Protein AF-A0A1F6GBS0-F1 (afdb_monomer_lite)

Foldseek 3Di:
DPLVQLLVQLVVQQVCLCVDPAWDWDQDPLQGIWTHGNNWIWGQDPVRDTHTRDPVCSVVSSVVSVVSVVVVVVVVVVVVVVVD

Organism: NCBI:txid1817772

Radius of gyration: 14.54 Å; chains: 1; bounding box: 29×24×46 Å

pLDDT: mean 82.09, std 10.01, range [48.69, 93.62]

Sequence (84 aa):
MEQFRVKEGLKTALLLSKAATSNHKVEIAEIGEVYIKDGYVAIMTLDGRWKRLTEENIETRLDELLAESNEESIKRRLQQMIFA

Structure (mmCIF, N/CA/C/O backbone):
data_AF-A0A1F6GBS0-F1
#
_entry.id   AF-A0A1F6GBS0-F1
#
loop_
_atom_site.group_PDB
_atom_site.id
_atom_site.type_symbol
_atom_site.label_atom_id
_atom_site.label_alt_id
_atom_site.label_comp_id
_atom_site.label_asym_id
_atom_site.label_entity_id
_atom_site.label_seq_id
_atom_site.pdbx_PDB_ins_code
_atom_site.Cartn_x
_atom_site.Cartn_y
_atom_site.Cartn_z
_atom_site.occupancy
_atom_site.B_iso_or_equiv
_atom_site.auth_seq_id
_atom_site.auth_comp_id
_atom_site.auth_asym_id
_atom_site.auth_atom_id
_atom_site.pdbx_PDB_model_num
ATOM 1 N N . MET A 1 1 ? 3.973 6.049 -14.053 1.00 57.84 1 MET A N 1
ATOM 2 C CA . MET A 1 1 ? 3.267 6.164 -12.765 1.00 57.84 1 MET A CA 1
ATOM 3 C C . MET A 1 1 ? 3.629 7.523 -12.189 1.00 57.84 1 MET A C 1
ATOM 5 O O . MET A 1 1 ? 4.817 7.826 -12.130 1.00 57.84 1 MET A O 1
ATOM 9 N N . GLU A 1 2 ? 2.664 8.389 -11.888 1.00 70.62 2 GLU A N 1
ATOM 10 C CA . GLU A 1 2 ? 2.974 9.689 -11.274 1.00 70.62 2 GLU A CA 1
ATOM 11 C C . GLU A 1 2 ? 3.210 9.463 -9.773 1.00 70.62 2 GLU A C 1
ATOM 13 O O . GLU A 1 2 ? 2.292 9.062 -9.064 1.00 70.62 2 GLU A O 1
ATOM 18 N N . GLN A 1 3 ? 4.429 9.711 -9.275 1.00 72.06 3 GLN A N 1
ATOM 19 C CA . GLN A 1 3 ? 4.822 9.501 -7.865 1.00 72.06 3 GLN A CA 1
ATOM 20 C C . GLN A 1 3 ? 3.830 10.118 -6.863 1.00 72.06 3 GLN A C 1
ATOM 22 O O . GLN A 1 3 ? 3.586 9.567 -5.790 1.00 72.06 3 GLN A O 1
ATOM 27 N N . PHE A 1 4 ? 3.229 11.248 -7.239 1.00 76.69 4 PHE A N 1
ATOM 28 C CA . PHE A 1 4 ? 2.208 11.929 -6.456 1.00 76.69 4 PHE A CA 1
ATOM 29 C C . PHE A 1 4 ? 0.956 11.061 -6.229 1.00 76.69 4 PHE A C 1
ATOM 31 O O . PHE A 1 4 ? 0.513 10.927 -5.090 1.00 76.69 4 PHE A O 1
ATOM 38 N N . ARG A 1 5 ? 0.443 10.394 -7.271 1.00 81.00 5 ARG A N 1
ATOM 39 C CA . ARG A 1 5 ? -0.773 9.564 -7.196 1.00 81.00 5 ARG A CA 1
ATOM 40 C C . ARG A 1 5 ? -0.580 8.326 -6.329 1.00 81.00 5 ARG A C 1
ATOM 42 O O . ARG A 1 5 ? -1.427 8.022 -5.494 1.00 81.00 5 ARG A O 1
ATOM 49 N N . VAL A 1 6 ? 0.565 7.655 -6.464 1.00 83.81 6 VAL A N 1
ATOM 50 C CA . VAL A 1 6 ? 0.911 6.479 -5.642 1.00 83.81 6 VAL A CA 1
ATOM 51 C C . VAL A 1 6 ? 0.990 6.870 -4.167 1.00 83.81 6 VAL A C 1
ATOM 53 O O . VAL A 1 6 ? 0.437 6.195 -3.300 1.00 83.81 6 VAL A O 1
ATOM 56 N N . LYS A 1 7 ? 1.617 8.013 -3.866 1.00 86.88 7 LYS A N 1
ATOM 57 C CA . LYS A 1 7 ? 1.714 8.534 -2.500 1.00 86.88 7 LYS A CA 1
ATOM 58 C C . LYS A 1 7 ? 0.343 8.855 -1.902 1.00 86.88 7 LYS A C 1
ATOM 60 O O . LYS A 1 7 ? 0.094 8.529 -0.741 1.00 86.88 7 LYS A O 1
ATOM 65 N N . GLU A 1 8 ? -0.551 9.475 -2.668 1.00 87.88 8 GLU A N 1
ATOM 66 C CA . GLU A 1 8 ? -1.925 9.745 -2.226 1.00 87.88 8 GLU A CA 1
ATOM 67 C C . GLU A 1 8 ? -2.738 8.465 -2.013 1.00 87.88 8 GLU A C 1
ATOM 69 O O . GLU A 1 8 ? -3.455 8.356 -1.014 1.00 87.88 8 GLU A O 1
ATOM 74 N N . GLY A 1 9 ? -2.583 7.466 -2.884 1.00 87.56 9 GLY A N 1
ATOM 75 C CA . GLY A 1 9 ? -3.233 6.168 -2.717 1.00 87.56 9 GLY A CA 1
ATOM 76 C C . GLY A 1 9 ? -2.770 5.443 -1.447 1.00 87.56 9 GLY A C 1
ATOM 77 O O . GLY A 1 9 ? -3.605 4.946 -0.692 1.00 87.56 9 GLY A O 1
ATOM 78 N N . LEU A 1 10 ? -1.467 5.467 -1.134 1.00 88.19 10 LEU A N 1
ATOM 79 C CA . LEU A 1 10 ? -0.929 4.889 0.107 1.00 88.19 10 LEU A CA 1
ATOM 80 C C . LEU A 1 10 ? -1.464 5.611 1.351 1.00 88.19 10 LEU A C 1
ATOM 82 O O . LEU A 1 10 ? -1.867 4.973 2.326 1.00 88.19 10 LEU A O 1
ATOM 86 N N . LYS A 1 11 ? -1.527 6.946 1.325 1.00 90.06 11 LYS A N 1
ATOM 87 C CA . LYS A 1 11 ? -2.113 7.723 2.429 1.00 90.06 11 LYS A CA 1
ATOM 88 C C . LYS A 1 11 ? -3.593 7.408 2.614 1.00 90.06 11 LYS A C 1
ATOM 90 O O . LYS A 1 11 ? -4.043 7.229 3.743 1.00 90.06 11 LYS A O 1
ATOM 95 N N . THR A 1 12 ? -4.335 7.298 1.516 1.00 89.19 12 THR A N 1
ATOM 96 C CA . THR A 1 12 ? -5.756 6.937 1.533 1.00 89.19 12 THR A CA 1
ATOM 97 C C . THR A 1 12 ? -5.964 5.548 2.127 1.00 89.19 12 THR A C 1
ATOM 99 O O . THR A 1 12 ? -6.790 5.393 3.021 1.00 89.19 12 THR A O 1
ATOM 102 N N . ALA A 1 13 ? -5.170 4.557 1.716 1.00 88.38 13 ALA A N 1
ATOM 103 C CA . ALA A 1 13 ? -5.206 3.205 2.274 1.00 88.38 13 ALA A CA 1
ATOM 104 C C . ALA A 1 13 ? -5.012 3.197 3.799 1.00 88.38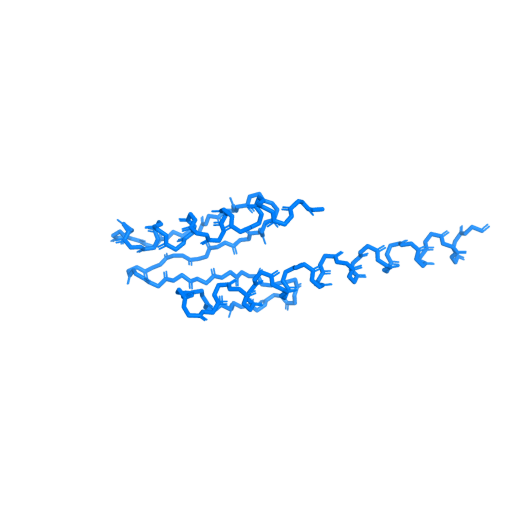 13 ALA A C 1
ATOM 106 O O . ALA A 1 13 ? -5.740 2.523 4.528 1.00 88.38 13 ALA A O 1
ATOM 107 N N . LEU A 1 14 ? -4.051 3.983 4.287 1.00 90.56 14 LEU A N 1
ATOM 108 C CA . LEU A 1 14 ? -3.761 4.100 5.712 1.00 90.56 14 LEU A CA 1
ATOM 109 C C . LEU A 1 14 ? -4.872 4.823 6.487 1.00 90.56 14 LEU A C 1
ATOM 111 O O . LEU A 1 14 ? -5.195 4.444 7.609 1.00 90.56 14 LEU A O 1
ATOM 115 N N . LEU A 1 15 ? -5.486 5.851 5.904 1.00 90.06 15 LEU A N 1
ATOM 116 C CA . LEU A 1 15 ? -6.637 6.524 6.511 1.00 90.06 15 LEU A CA 1
ATOM 117 C C . LEU A 1 15 ? -7.858 5.601 6.573 1.00 90.06 15 LEU A C 1
ATOM 119 O O . LEU A 1 15 ? -8.523 5.534 7.606 1.00 90.06 15 LEU A O 1
ATOM 123 N N . LEU A 1 16 ? -8.115 4.847 5.502 1.00 87.38 16 LEU A N 1
ATOM 124 C CA . LEU A 1 16 ? -9.178 3.846 5.465 1.00 87.38 16 LEU A CA 1
ATOM 125 C C . LEU A 1 16 ? -8.964 2.769 6.527 1.00 87.38 16 LEU A C 1
ATOM 127 O O . LEU A 1 16 ? -9.932 2.347 7.150 1.00 87.38 16 LEU A O 1
ATO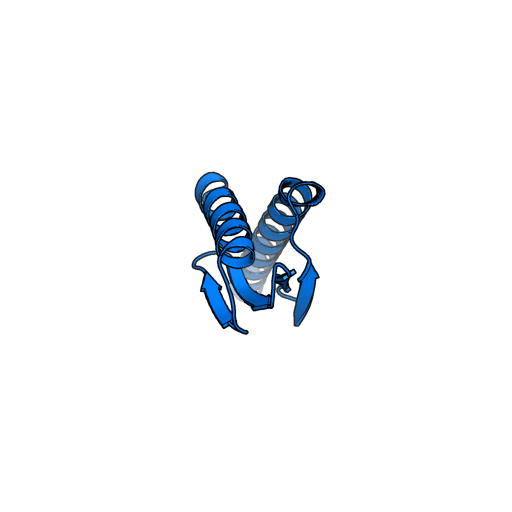M 131 N N . SER A 1 17 ? -7.719 2.374 6.801 1.00 89.50 17 SER A N 1
ATOM 132 C CA . SER A 1 17 ? -7.437 1.396 7.855 1.00 89.50 17 SER A CA 1
ATOM 133 C C . SER A 1 17 ? -7.822 1.887 9.241 1.00 89.50 17 SER A C 1
ATOM 135 O O . SER A 1 17 ? -8.360 1.111 10.027 1.00 89.50 17 SER A O 1
ATOM 137 N N . LYS A 1 18 ? -7.611 3.176 9.521 1.00 88.50 18 LYS A N 1
ATOM 138 C CA . LYS A 1 18 ? -8.008 3.808 10.785 1.00 88.50 18 LYS A CA 1
ATOM 139 C C . LYS A 1 18 ? -9.525 3.939 10.932 1.00 88.50 18 LYS A C 1
ATOM 141 O O . LYS A 1 18 ? -10.018 3.941 12.054 1.00 88.50 18 LYS A O 1
ATOM 146 N N . ALA A 1 19 ? -10.250 4.072 9.822 1.00 86.81 19 ALA A N 1
ATOM 147 C CA . ALA A 1 19 ? -11.707 4.209 9.813 1.00 86.81 19 ALA A CA 1
ATOM 148 C C . ALA A 1 19 ? -12.450 2.864 9.724 1.00 86.81 19 ALA A C 1
ATOM 150 O O . ALA A 1 19 ? -13.629 2.788 10.068 1.00 86.81 19 ALA A O 1
ATOM 151 N N . ALA A 1 20 ? -11.787 1.814 9.240 1.00 83.81 20 ALA A N 1
ATOM 152 C CA . ALA A 1 20 ? -12.396 0.513 9.022 1.00 83.81 20 ALA A CA 1
ATOM 153 C C . ALA A 1 20 ? -12.727 -0.193 10.342 1.00 83.81 20 ALA A C 1
ATOM 155 O O . ALA A 1 20 ? -11.866 -0.396 11.196 1.00 83.81 20 ALA A O 1
ATOM 156 N N . THR A 1 21 ? -13.977 -0.632 10.456 1.00 81.88 21 THR A N 1
ATOM 157 C CA . THR A 1 21 ? -14.493 -1.448 11.568 1.00 81.88 21 THR A CA 1
ATOM 158 C C . THR A 1 21 ? -14.681 -2.917 11.183 1.00 81.88 21 THR A C 1
ATOM 160 O O . THR A 1 21 ? -15.158 -3.717 11.984 1.00 81.88 21 THR A O 1
ATOM 163 N N . SER A 1 22 ? -14.357 -3.271 9.936 1.00 83.31 22 SER A N 1
ATOM 164 C CA . SER A 1 22 ? -14.490 -4.622 9.402 1.00 83.31 22 SER A CA 1
ATOM 165 C C . SER A 1 22 ? -13.388 -4.935 8.389 1.00 83.31 22 SER A C 1
ATOM 167 O O . SER A 1 22 ? -12.609 -4.062 8.004 1.00 83.31 22 SER A O 1
ATOM 169 N N . ASN A 1 23 ? -13.304 -6.199 7.971 1.00 90.94 23 ASN A N 1
ATOM 170 C CA . ASN A 1 23 ? -12.289 -6.648 7.023 1.00 90.94 23 ASN A CA 1
ATOM 171 C C . ASN A 1 23 ? -12.664 -6.226 5.603 1.00 90.94 23 ASN A C 1
ATOM 173 O O . ASN A 1 23 ? -13.728 -6.598 5.103 1.00 90.94 23 ASN A O 1
ATOM 177 N N . HIS A 1 24 ? -11.758 -5.525 4.931 1.00 88.06 24 HIS A N 1
ATOM 178 C CA . HIS A 1 24 ? -11.933 -5.090 3.554 1.00 88.06 24 HIS A CA 1
ATOM 179 C C . HIS A 1 24 ? -10.737 -5.500 2.698 1.00 88.06 24 HIS A C 1
ATOM 181 O O . HIS A 1 24 ? -9.587 -5.466 3.134 1.00 88.06 24 HIS A O 1
ATOM 187 N N . LYS A 1 25 ? -11.024 -5.854 1.447 1.00 90.75 25 LYS A N 1
ATOM 188 C CA . LYS A 1 25 ? -10.033 -5.991 0.384 1.00 90.75 25 LYS A CA 1
ATOM 189 C C . LYS A 1 25 ? -10.418 -4.999 -0.706 1.00 90.75 25 LYS A C 1
ATOM 191 O O . LYS A 1 25 ? -11.523 -5.087 -1.235 1.00 90.75 25 LYS A O 1
ATOM 196 N N . VAL A 1 26 ? -9.553 -4.030 -0.972 1.00 87.56 26 VAL A N 1
ATOM 197 C CA . VAL A 1 26 ? -9.825 -2.906 -1.873 1.00 87.56 26 VAL A CA 1
ATOM 198 C C . VAL A 1 26 ? -8.727 -2.853 -2.920 1.00 87.56 26 VAL A C 1
ATOM 200 O O . VAL A 1 26 ? -7.552 -2.915 -2.579 1.00 87.56 26 VAL A O 1
ATOM 203 N N . GLU A 1 27 ? -9.094 -2.732 -4.187 1.00 87.12 27 GLU A N 1
ATOM 204 C CA . GLU A 1 27 ? -8.136 -2.456 -5.252 1.00 87.12 27 GLU A CA 1
ATOM 205 C C . GLU A 1 27 ? -7.966 -0.941 -5.385 1.00 87.12 27 GLU A C 1
ATOM 207 O O . GLU A 1 27 ? -8.942 -0.212 -5.578 1.00 87.12 27 GLU A O 1
ATOM 212 N N . ILE A 1 28 ? -6.735 -0.457 -5.242 1.00 82.12 28 ILE A N 1
ATOM 213 C CA . ILE A 1 28 ? -6.399 0.953 -5.433 1.00 82.12 28 ILE A CA 1
ATOM 214 C C . ILE A 1 28 ? -5.667 1.088 -6.761 1.00 82.12 28 ILE A C 1
ATOM 216 O O . ILE A 1 28 ? -4.643 0.440 -6.988 1.00 82.12 28 ILE A O 1
ATOM 220 N N . ALA A 1 29 ? -6.185 1.957 -7.630 1.00 75.94 29 ALA A N 1
ATOM 221 C CA . ALA A 1 29 ? -5.573 2.244 -8.919 1.00 75.94 29 ALA A CA 1
ATOM 222 C C . ALA A 1 29 ? -4.090 2.615 -8.754 1.00 75.94 29 ALA A C 1
ATOM 224 O O . ALA A 1 29 ? -3.725 3.358 -7.846 1.00 75.94 29 ALA A O 1
ATOM 225 N N . GLU A 1 30 ? -3.245 2.087 -9.641 1.00 72.62 30 GLU A N 1
ATOM 226 C CA . GLU A 1 30 ? -1.787 2.296 -9.649 1.00 72.62 30 GLU A CA 1
ATOM 227 C C . GLU A 1 30 ? -1.011 1.684 -8.459 1.00 72.62 30 GLU A C 1
ATOM 229 O O . GLU A 1 30 ? 0.215 1.670 -8.508 1.00 72.62 30 GLU A O 1
ATOM 234 N N . ILE A 1 31 ? -1.681 1.131 -7.436 1.00 77.56 31 ILE A N 1
ATOM 235 C CA . ILE A 1 31 ? -1.049 0.442 -6.290 1.00 77.56 31 ILE A CA 1
ATOM 236 C C . ILE A 1 31 ? -1.308 -1.067 -6.328 1.00 77.56 31 ILE A C 1
ATOM 238 O O . ILE A 1 31 ? -0.391 -1.848 -6.094 1.00 77.56 31 ILE A O 1
ATOM 242 N N . GLY A 1 32 ? -2.544 -1.478 -6.615 1.00 82.88 32 GLY A N 1
ATOM 243 C CA . GLY A 1 32 ? -2.979 -2.874 -6.584 1.00 82.88 32 GLY A CA 1
ATOM 244 C C . GLY A 1 32 ? -3.871 -3.196 -5.386 1.00 82.88 32 GLY A C 1
ATOM 245 O O . GLY A 1 32 ? -4.590 -2.338 -4.868 1.00 82.88 32 GLY A O 1
ATOM 246 N N . GLU A 1 33 ? -3.867 -4.460 -4.962 1.00 89.56 33 GLU A N 1
ATOM 247 C CA . GLU A 1 33 ? -4.744 -4.927 -3.889 1.00 89.56 33 GLU A CA 1
ATOM 248 C C . GLU A 1 33 ? -4.235 -4.505 -2.507 1.00 89.56 33 GLU A C 1
ATOM 250 O O . GLU A 1 33 ? -3.081 -4.723 -2.134 1.00 89.56 33 GLU A O 1
ATOM 255 N N . VAL A 1 34 ? -5.145 -3.952 -1.714 1.00 90.81 34 VAL A N 1
ATOM 256 C CA . VAL A 1 34 ? -4.913 -3.505 -0.347 1.00 90.81 34 VAL A CA 1
ATOM 257 C C . VAL A 1 34 ? -5.854 -4.248 0.586 1.00 90.81 34 VAL A C 1
ATOM 259 O O . VAL A 1 34 ? -7.074 -4.253 0.414 1.00 90.81 34 VAL A O 1
ATOM 262 N N . TYR A 1 35 ? -5.278 -4.875 1.600 1.00 93.38 35 TYR A N 1
ATOM 263 C CA . TYR A 1 35 ? -6.002 -5.534 2.669 1.00 93.38 35 TYR A CA 1
ATOM 264 C C . TYR A 1 35 ? -6.081 -4.621 3.887 1.00 93.38 35 TYR A C 1
ATOM 266 O O . TYR A 1 35 ? -5.066 -4.079 4.323 1.00 93.38 35 TYR A O 1
ATOM 274 N N . ILE A 1 36 ? -7.277 -4.478 4.451 1.00 91.25 36 ILE A N 1
ATOM 275 C CA . ILE A 1 36 ? -7.563 -3.632 5.607 1.00 91.25 36 ILE A CA 1
ATOM 276 C C . ILE A 1 36 ? -8.325 -4.447 6.654 1.00 91.25 36 ILE A C 1
ATOM 278 O O . ILE A 1 36 ? -9.317 -5.103 6.336 1.00 91.25 36 ILE A O 1
ATOM 282 N N . LYS A 1 37 ? -7.875 -4.396 7.910 1.00 89.81 37 LYS A N 1
ATOM 283 C CA . LYS A 1 37 ? -8.504 -5.085 9.045 1.00 89.81 37 LYS A CA 1
ATOM 284 C C . LYS A 1 37 ? -8.199 -4.372 10.358 1.00 89.81 37 LYS A C 1
ATOM 286 O O . LYS A 1 37 ? -7.052 -4.381 10.777 1.00 89.81 37 LYS A O 1
ATOM 291 N N . ASP A 1 38 ? -9.202 -3.813 11.030 1.00 85.12 38 ASP A N 1
ATOM 292 C CA . ASP A 1 38 ? -9.089 -3.297 12.408 1.00 85.12 38 ASP A CA 1
ATOM 293 C C . ASP A 1 38 ? -7.834 -2.424 12.653 1.00 85.12 38 ASP A C 1
ATOM 295 O O . ASP A 1 38 ? -6.992 -2.729 13.500 1.00 85.12 38 ASP A O 1
ATOM 299 N N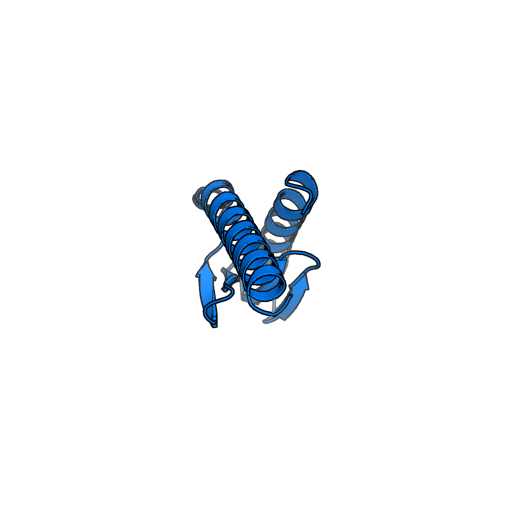 . GLY A 1 39 ? -7.633 -1.367 11.857 1.00 83.25 39 GLY A N 1
ATOM 300 C CA . GLY A 1 39 ? -6.435 -0.516 11.944 1.00 83.25 39 GLY A CA 1
ATOM 301 C C . GLY A 1 39 ? -5.201 -1.047 11.205 1.00 83.25 39 GLY A C 1
ATOM 302 O O . GLY A 1 39 ? -4.295 -0.273 10.889 1.00 83.25 39 GLY A O 1
ATOM 303 N N . TYR A 1 40 ? -5.157 -2.335 10.866 1.00 88.94 40 TYR A N 1
ATOM 304 C CA . TYR A 1 40 ? -4.111 -2.933 10.040 1.00 88.94 40 TYR A CA 1
ATOM 305 C C . TYR A 1 40 ? -4.361 -2.669 8.556 1.00 88.94 40 TYR A C 1
ATOM 307 O O . TYR A 1 40 ? -5.482 -2.807 8.068 1.00 88.94 40 TYR A O 1
ATOM 315 N N . VAL A 1 41 ? -3.292 -2.353 7.828 1.00 93.62 41 VAL A N 1
ATOM 316 C CA . VAL A 1 41 ? -3.296 -2.259 6.369 1.00 93.62 41 VAL A CA 1
ATOM 317 C C . VAL A 1 41 ? -2.050 -2.914 5.788 1.00 93.62 41 VAL A C 1
ATOM 319 O O . VAL A 1 41 ? -0.943 -2.764 6.316 1.00 93.62 41 VAL A O 1
ATOM 322 N N . ALA A 1 42 ? -2.234 -3.646 4.696 1.00 93.44 42 ALA A N 1
ATOM 323 C CA . ALA A 1 42 ? -1.158 -4.218 3.906 1.00 93.44 42 ALA A CA 1
ATOM 324 C C . ALA A 1 42 ? -1.453 -4.090 2.414 1.00 93.44 42 ALA A C 1
ATOM 326 O O . ALA A 1 42 ? -2.596 -4.215 1.989 1.00 93.44 42 ALA A O 1
ATOM 327 N N . ILE A 1 43 ? -0.407 -3.871 1.631 1.00 92.06 43 ILE A N 1
ATOM 328 C CA . ILE A 1 43 ? -0.447 -3.856 0.169 1.00 92.06 43 ILE A CA 1
ATOM 329 C C . ILE A 1 43 ? 0.112 -5.177 -0.359 1.00 92.06 43 ILE A C 1
ATOM 331 O O . ILE A 1 43 ? 1.039 -5.732 0.241 1.00 92.06 43 ILE A O 1
ATOM 335 N N . MET A 1 44 ? -0.449 -5.695 -1.445 1.00 88.75 44 MET A N 1
ATOM 336 C CA . MET A 1 44 ? 0.117 -6.842 -2.149 1.00 88.75 44 MET A CA 1
ATOM 337 C C . MET A 1 44 ? 1.170 -6.354 -3.142 1.00 88.75 44 MET A C 1
ATOM 339 O O . MET A 1 44 ? 0.871 -5.528 -4.000 1.00 88.75 44 MET A O 1
ATOM 343 N N . THR A 1 45 ? 2.394 -6.855 -3.026 1.00 81.44 45 THR A N 1
ATOM 344 C CA . THR A 1 45 ? 3.460 -6.587 -3.998 1.00 81.44 45 THR A CA 1
ATOM 345 C C . THR A 1 45 ? 3.338 -7.468 -5.231 1.00 81.44 45 THR A C 1
ATOM 347 O O . THR A 1 45 ? 2.623 -8.474 -5.222 1.00 81.44 45 THR A O 1
ATOM 350 N N . LEU A 1 46 ? 4.057 -7.115 -6.302 1.00 74.06 46 LEU A N 1
ATOM 351 C CA . LEU A 1 46 ? 4.027 -7.876 -7.560 1.00 74.06 46 LEU A CA 1
ATOM 352 C C . LEU A 1 46 ? 4.490 -9.335 -7.398 1.00 74.06 46 LEU A C 1
ATOM 354 O O . LEU A 1 46 ? 4.088 -10.202 -8.169 1.00 74.06 46 LEU A O 1
ATOM 358 N N . ASP A 1 47 ? 5.305 -9.624 -6.380 1.00 78.31 47 ASP A N 1
ATOM 359 C CA . ASP A 1 47 ? 5.744 -10.977 -6.014 1.00 78.31 47 ASP A CA 1
ATOM 360 C C . ASP A 1 47 ? 4.691 -11.781 -5.215 1.00 78.31 47 ASP A C 1
ATOM 362 O O . ASP A 1 47 ? 4.970 -12.897 -4.769 1.00 78.31 47 ASP A O 1
ATOM 366 N N . GLY A 1 48 ? 3.489 -11.228 -5.018 1.00 82.75 48 GLY A N 1
ATOM 367 C CA . GLY A 1 48 ? 2.372 -11.864 -4.318 1.00 82.75 48 GLY A CA 1
ATOM 368 C C . GLY A 1 48 ? 2.478 -11.833 -2.791 1.00 82.75 48 GLY A C 1
ATOM 369 O O . GLY A 1 48 ? 1.741 -12.552 -2.112 1.00 82.75 48 GLY A O 1
ATOM 370 N N . ARG A 1 49 ? 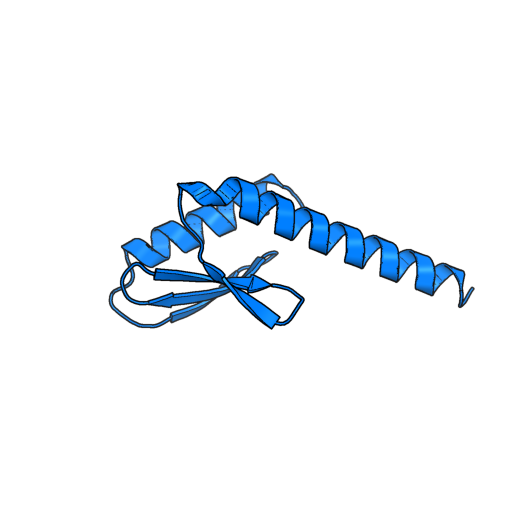3.393 -11.038 -2.220 1.00 86.56 49 ARG A N 1
ATOM 371 C CA . ARG A 1 49 ? 3.551 -10.911 -0.764 1.00 86.56 49 ARG A CA 1
ATOM 372 C C . ARG A 1 49 ? 2.748 -9.740 -0.209 1.00 86.56 49 ARG A C 1
ATOM 374 O O . ARG A 1 49 ? 2.667 -8.673 -0.802 1.00 86.56 49 ARG A O 1
ATOM 381 N N . TRP A 1 50 ? 2.197 -9.922 0.988 1.00 89.25 50 TRP A N 1
ATOM 382 C CA . TRP A 1 50 ? 1.538 -8.842 1.719 1.00 89.25 50 TRP A CA 1
ATOM 383 C C . TRP A 1 50 ? 2.555 -8.077 2.556 1.00 89.25 50 TRP A C 1
ATOM 385 O O . TRP A 1 50 ? 3.187 -8.633 3.458 1.00 89.25 50 TRP A O 1
ATOM 395 N N . LYS A 1 51 ? 2.692 -6.784 2.283 1.00 91.69 51 LYS A N 1
ATOM 396 C CA . LYS A 1 51 ? 3.578 -5.884 3.014 1.00 91.69 51 LYS A CA 1
ATOM 397 C C . LYS A 1 51 ? 2.758 -4.885 3.813 1.00 91.69 51 LYS A C 1
ATOM 399 O O . LYS A 1 51 ? 1.946 -4.147 3.264 1.00 91.69 51 LYS A O 1
ATOM 404 N N . ARG A 1 52 ? 2.992 -4.836 5.126 1.00 92.81 52 ARG A N 1
ATOM 405 C CA . ARG A 1 52 ? 2.314 -3.889 6.020 1.00 92.81 52 ARG A CA 1
ATOM 406 C C . ARG A 1 52 ? 2.644 -2.445 5.639 1.00 92.81 52 ARG A C 1
ATOM 408 O O . ARG A 1 52 ? 3.815 -2.130 5.393 1.00 92.81 52 ARG A O 1
ATOM 415 N N . LEU A 1 53 ? 1.629 -1.590 5.693 1.00 92.19 53 LEU A N 1
ATOM 416 C CA . LEU A 1 53 ? 1.723 -0.147 5.518 1.00 92.19 53 LEU A CA 1
ATOM 417 C C . LEU A 1 53 ? 1.516 0.566 6.868 1.00 92.19 53 LEU A C 1
ATOM 419 O O . LEU A 1 53 ? 0.604 0.239 7.627 1.00 92.19 53 LEU A O 1
ATOM 423 N N . THR A 1 54 ? 2.391 1.509 7.195 1.00 91.75 54 THR A N 1
ATOM 424 C CA . THR A 1 54 ? 2.344 2.368 8.388 1.00 91.75 54 THR A CA 1
ATOM 425 C C . THR A 1 54 ? 2.815 3.774 8.018 1.00 91.75 54 THR A C 1
ATOM 427 O O . THR A 1 54 ? 3.386 3.977 6.949 1.00 91.75 54 THR A O 1
ATOM 430 N N . GLU A 1 55 ? 2.605 4.760 8.897 1.00 89.06 55 GLU A N 1
ATOM 431 C CA . GLU A 1 55 ? 3.131 6.120 8.674 1.00 89.06 55 GLU A CA 1
ATOM 432 C C . GLU A 1 55 ? 4.660 6.127 8.557 1.00 89.06 55 GLU A C 1
ATOM 434 O O . GLU A 1 55 ? 5.217 6.822 7.716 1.00 89.06 55 GLU A O 1
ATOM 439 N N . GLU A 1 56 ? 5.327 5.295 9.355 1.00 90.12 56 GLU A N 1
ATOM 440 C CA . GLU A 1 56 ? 6.788 5.198 9.422 1.00 90.12 56 GLU A CA 1
ATOM 441 C C . GLU A 1 56 ? 7.410 4.597 8.157 1.00 90.12 56 GLU A C 1
ATOM 443 O O . GLU A 1 56 ? 8.562 4.886 7.847 1.00 90.12 56 GLU A O 1
ATOM 448 N N . ASN A 1 57 ? 6.672 3.751 7.430 1.00 91.25 57 ASN A N 1
ATOM 449 C CA . ASN A 1 57 ? 7.206 3.017 6.282 1.00 91.25 57 ASN A CA 1
ATOM 450 C C . ASN A 1 57 ? 6.624 3.455 4.932 1.00 91.25 57 ASN A C 1
ATOM 452 O O . ASN A 1 57 ? 6.956 2.854 3.911 1.00 91.25 57 ASN A O 1
ATOM 456 N N . ILE A 1 58 ? 5.782 4.493 4.904 1.00 89.12 58 ILE A N 1
ATOM 457 C CA . ILE A 1 58 ? 5.066 4.911 3.694 1.00 89.12 58 ILE A CA 1
ATOM 458 C C . ILE A 1 58 ? 6.006 5.328 2.560 1.00 89.12 58 ILE A C 1
ATOM 460 O O . ILE A 1 58 ? 5.774 4.951 1.416 1.00 89.12 58 ILE A O 1
ATOM 464 N N . GLU A 1 59 ? 7.086 6.051 2.871 1.00 88.38 59 GLU A N 1
ATOM 465 C CA . GLU A 1 59 ? 8.075 6.465 1.867 1.00 88.38 59 GLU A CA 1
ATOM 466 C C . GLU A 1 59 ? 8.850 5.246 1.348 1.00 88.38 59 GLU A C 1
ATOM 468 O O . GLU A 1 59 ? 9.001 5.079 0.145 1.00 88.38 59 GLU A O 1
ATOM 473 N N . THR A 1 60 ? 9.229 4.313 2.230 1.00 90.12 60 THR A N 1
ATOM 474 C CA . THR A 1 60 ? 9.873 3.058 1.813 1.00 90.12 60 THR A CA 1
ATOM 475 C C . THR A 1 60 ? 8.967 2.233 0.898 1.00 90.12 60 THR A C 1
ATOM 477 O O . THR A 1 60 ? 9.430 1.695 -0.103 1.00 90.12 60 THR A O 1
ATOM 480 N N . ARG A 1 61 ? 7.664 2.139 1.200 1.00 89.19 61 ARG A N 1
ATOM 481 C CA . ARG A 1 61 ? 6.700 1.426 0.344 1.00 89.19 61 ARG A CA 1
ATOM 482 C C . ARG A 1 61 ? 6.476 2.124 -0.990 1.00 89.19 61 ARG A C 1
ATOM 484 O O . ARG A 1 61 ? 6.323 1.443 -1.998 1.00 89.19 61 ARG A O 1
ATOM 491 N N . LEU A 1 62 ? 6.476 3.454 -1.005 1.00 88.31 62 LEU A N 1
ATOM 492 C CA . LEU A 1 62 ? 6.417 4.235 -2.235 1.00 88.31 62 LEU A CA 1
ATOM 493 C C . LEU A 1 62 ? 7.620 3.926 -3.134 1.00 88.31 62 LEU A C 1
ATOM 495 O O . LEU A 1 62 ? 7.431 3.615 -4.308 1.00 88.31 62 LEU A O 1
ATOM 499 N N . ASP A 1 63 ? 8.832 3.965 -2.582 1.00 87.06 63 ASP A N 1
ATOM 500 C CA . ASP A 1 63 ? 10.060 3.688 -3.331 1.00 87.06 63 ASP A CA 1
ATOM 501 C C . ASP A 1 63 ? 10.087 2.253 -3.875 1.00 87.06 63 ASP A C 1
ATOM 503 O O . ASP A 1 63 ? 10.444 2.044 -5.034 1.00 87.06 63 ASP A O 1
ATOM 507 N N . GLU A 1 64 ? 9.646 1.272 -3.079 1.00 86.12 64 GLU A N 1
ATOM 508 C CA . GLU A 1 64 ? 9.502 -0.123 -3.517 1.00 86.12 64 GLU A CA 1
ATOM 509 C C . GLU A 1 64 ? 8.540 -0.251 -4.708 1.00 86.12 64 GLU A C 1
ATOM 511 O O . GLU A 1 64 ? 8.905 -0.838 -5.724 1.00 86.12 64 GLU A O 1
ATOM 516 N N . LEU A 1 65 ? 7.344 0.343 -4.629 1.00 83.19 65 LEU A N 1
ATOM 517 C CA . LEU A 1 65 ? 6.347 0.282 -5.707 1.00 83.19 65 LEU A CA 1
ATOM 518 C C . LEU A 1 65 ? 6.834 0.964 -6.995 1.00 83.19 65 LEU A C 1
ATOM 520 O O . LEU A 1 65 ? 6.597 0.472 -8.100 1.00 83.19 65 LEU A O 1
ATOM 524 N N . LEU A 1 66 ? 7.545 2.087 -6.871 1.00 83.06 66 LEU A N 1
ATOM 525 C CA . LEU A 1 66 ? 8.130 2.784 -8.019 1.00 83.06 66 LEU A CA 1
ATOM 526 C C . LEU A 1 66 ? 9.276 1.985 -8.649 1.00 83.06 66 LEU A C 1
ATOM 528 O O . LEU A 1 66 ? 9.393 1.945 -9.877 1.00 83.06 66 LEU A O 1
ATOM 532 N N . ALA A 1 67 ? 10.109 1.338 -7.832 1.00 82.56 67 ALA A N 1
ATOM 533 C CA . ALA A 1 67 ? 11.176 0.464 -8.307 1.00 82.56 67 ALA A CA 1
ATOM 534 C C . ALA A 1 67 ? 10.611 -0.767 -9.032 1.00 82.56 67 ALA A C 1
ATOM 536 O O . ALA A 1 67 ? 11.043 -1.061 -10.148 1.00 82.56 67 ALA A O 1
ATOM 537 N N . GLU A 1 68 ? 9.600 -1.419 -8.452 1.00 77.06 68 GLU A N 1
ATOM 538 C CA . GLU A 1 68 ? 8.884 -2.558 -9.039 1.00 77.06 68 GLU A CA 1
ATOM 539 C C . GLU A 1 68 ? 8.259 -2.182 -10.398 1.00 77.06 68 GLU A C 1
ATOM 541 O O . GLU A 1 68 ? 8.447 -2.886 -11.394 1.00 77.06 68 GLU A O 1
ATOM 546 N N . SER A 1 69 ? 7.607 -1.016 -10.490 1.00 73.81 69 SER A N 1
ATOM 547 C CA . SER A 1 69 ? 7.035 -0.510 -11.749 1.00 73.81 69 SER A CA 1
ATOM 548 C C . SER A 1 69 ? 8.099 -0.228 -12.820 1.00 73.81 69 SER A C 1
ATOM 550 O O . SER A 1 69 ? 7.901 -0.528 -14.005 1.00 73.81 69 SER A O 1
ATOM 552 N N . ASN A 1 70 ? 9.249 0.326 -12.426 1.00 73.88 70 ASN A N 1
ATOM 553 C CA . ASN A 1 70 ? 10.358 0.575 -13.345 1.00 73.88 70 ASN A CA 1
ATOM 554 C C . ASN A 1 70 ? 10.987 -0.728 -13.852 1.00 73.88 70 ASN A C 1
ATOM 556 O O . ASN A 1 70 ? 11.276 -0.833 -15.045 1.00 73.88 70 ASN A O 1
ATOM 560 N N . GLU A 1 71 ? 11.172 -1.726 -12.986 1.00 71.69 71 GLU A N 1
ATOM 561 C CA . GLU A 1 71 ? 11.697 -3.037 -13.380 1.00 71.69 71 GLU A CA 1
ATOM 562 C C . GLU A 1 71 ? 10.781 -3.713 -14.408 1.00 71.69 71 GLU A C 1
ATOM 564 O O . GLU A 1 71 ? 11.252 -4.231 -15.425 1.00 71.69 71 GLU A O 1
ATOM 569 N N . GLU A 1 72 ? 9.465 -3.653 -14.199 1.00 69.56 72 GLU A N 1
ATOM 570 C CA . GLU A 1 72 ? 8.485 -4.208 -15.132 1.00 69.56 72 GLU A CA 1
ATOM 571 C C . GLU A 1 72 ? 8.530 -3.501 -16.498 1.00 69.56 72 GLU A C 1
ATOM 573 O O . GLU A 1 72 ? 8.521 -4.143 -17.553 1.00 69.56 72 GLU A O 1
ATOM 578 N N . SER A 1 73 ? 8.658 -2.171 -16.487 1.00 65.50 73 SER A N 1
ATOM 579 C CA . SER A 1 73 ? 8.819 -1.353 -17.694 1.00 65.50 73 SER A CA 1
ATOM 580 C C . SER A 1 73 ? 10.092 -1.717 -18.470 1.00 65.50 73 SER A C 1
ATOM 582 O O . SER A 1 73 ? 10.056 -1.869 -19.695 1.00 65.50 73 SER A O 1
ATOM 584 N N . ILE A 1 74 ? 11.211 -1.933 -17.770 1.00 68.31 74 ILE A N 1
ATOM 585 C CA . ILE A 1 74 ? 12.483 -2.357 -18.374 1.00 68.31 74 ILE A CA 1
ATOM 586 C C . ILE A 1 74 ? 12.361 -3.764 -18.974 1.00 68.31 74 ILE A C 1
ATOM 588 O O . ILE A 1 74 ? 12.763 -3.965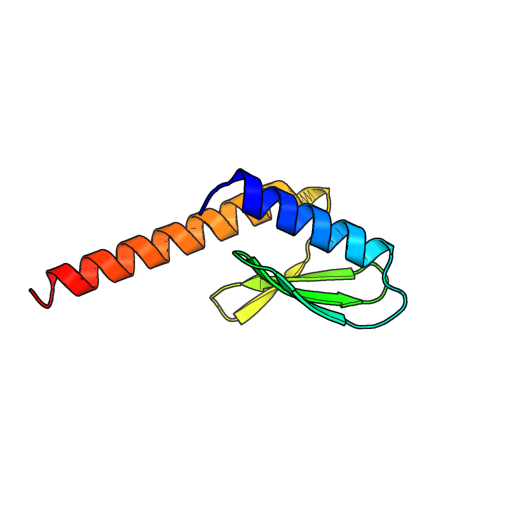 -20.122 1.00 68.31 74 ILE A O 1
ATOM 592 N N . LYS A 1 75 ? 11.762 -4.726 -18.257 1.00 72.19 75 LYS A N 1
ATOM 593 C CA . LYS A 1 75 ? 11.534 -6.092 -18.770 1.00 72.19 75 LYS A CA 1
ATOM 594 C C . LYS A 1 75 ? 10.712 -6.088 -20.056 1.00 72.19 75 LYS A C 1
ATOM 596 O O . LYS A 1 75 ? 11.098 -6.748 -21.021 1.00 72.19 75 LYS A O 1
ATOM 601 N N . ARG A 1 76 ? 9.625 -5.308 -20.104 1.00 70.44 76 ARG A N 1
ATOM 602 C CA . ARG A 1 76 ? 8.782 -5.180 -21.307 1.00 70.44 76 ARG A CA 1
ATOM 603 C C . ARG A 1 76 ? 9.563 -4.613 -22.494 1.00 70.44 76 ARG A C 1
ATOM 605 O O . ARG A 1 76 ? 9.437 -5.132 -23.599 1.00 70.44 76 ARG A O 1
ATOM 612 N N . ARG A 1 77 ? 10.408 -3.598 -22.273 1.00 66.38 77 ARG A N 1
ATOM 613 C CA . ARG A 1 77 ? 11.267 -3.023 -23.327 1.00 66.38 77 ARG A CA 1
ATOM 614 C C . ARG A 1 77 ? 12.293 -4.027 -23.854 1.00 66.38 77 ARG A C 1
ATOM 616 O O . ARG A 1 77 ? 12.456 -4.139 -25.064 1.00 66.38 77 ARG A O 1
ATOM 623 N N . LEU A 1 78 ? 12.947 -4.783 -22.972 1.00 69.88 78 LEU A N 1
ATOM 624 C CA . LEU A 1 78 ? 13.917 -5.807 -23.377 1.00 69.88 78 LEU A CA 1
ATOM 625 C C . LEU A 1 78 ? 13.262 -6.936 -24.181 1.00 69.88 78 LEU A C 1
ATOM 627 O O . LEU A 1 78 ? 13.803 -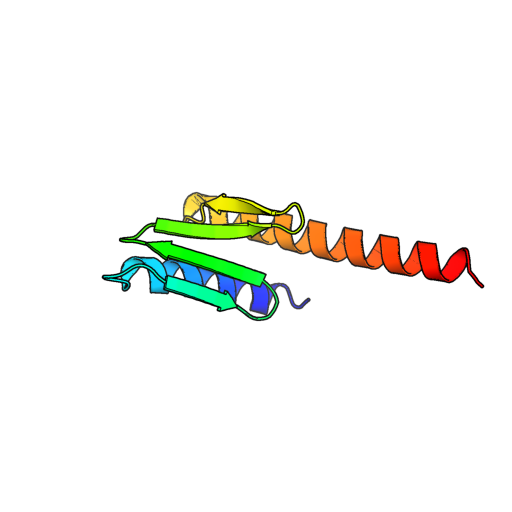7.343 -25.203 1.00 69.88 78 LEU A O 1
ATOM 631 N N . GLN A 1 79 ? 12.078 -7.405 -23.776 1.00 69.62 79 GLN A N 1
ATOM 632 C CA . GLN A 1 79 ? 11.329 -8.403 -24.546 1.00 69.62 79 GLN A CA 1
ATOM 633 C C . GLN A 1 79 ? 10.963 -7.886 -25.942 1.00 69.62 79 GLN A C 1
ATOM 635 O O . GLN A 1 79 ? 11.147 -8.603 -26.919 1.00 69.62 79 GLN A O 1
ATOM 640 N N . GLN A 1 80 ? 10.519 -6.633 -26.065 1.00 66.12 80 GLN A N 1
ATOM 641 C CA . GLN A 1 80 ? 10.214 -6.035 -27.369 1.00 66.12 80 GLN A CA 1
ATOM 642 C C . GLN A 1 80 ? 11.438 -5.941 -28.289 1.00 66.12 80 GLN A C 1
ATOM 644 O O . GLN A 1 80 ? 11.281 -6.080 -29.494 1.00 66.12 80 GLN A O 1
ATOM 649 N N . MET A 1 81 ? 12.642 -5.746 -27.743 1.00 61.78 81 MET A N 1
ATOM 650 C CA . MET A 1 81 ? 13.879 -5.727 -28.535 1.00 61.78 81 MET A CA 1
ATOM 651 C C . MET A 1 81 ? 14.361 -7.120 -28.960 1.00 61.78 81 MET A C 1
ATOM 653 O O . MET A 1 81 ? 15.031 -7.231 -29.975 1.00 61.78 81 MET A O 1
ATOM 657 N N . ILE A 1 82 ? 14.066 -8.171 -28.188 1.00 60.81 82 ILE A N 1
ATOM 658 C CA . ILE A 1 82 ? 14.478 -9.553 -28.504 1.00 60.81 82 ILE A CA 1
ATOM 659 C C . ILE A 1 82 ? 13.556 -10.190 -29.558 1.00 60.81 82 ILE A C 1
ATOM 661 O O . ILE A 1 82 ? 13.973 -11.096 -30.275 1.00 60.81 82 ILE A O 1
ATOM 665 N N . PHE A 1 83 ? 12.309 -9.722 -29.653 1.00 53.97 83 PHE A N 1
ATOM 666 C CA . PHE A 1 83 ? 11.320 -10.183 -30.634 1.00 53.97 83 PHE A CA 1
ATOM 667 C C . PHE A 1 83 ? 11.131 -9.223 -31.830 1.00 53.97 83 PHE A C 1
ATOM 669 O O . PHE A 1 83 ? 10.172 -9.395 -32.583 1.00 53.97 83 PHE A O 1
ATOM 676 N N . ALA A 1 84 ? 12.016 -8.233 -32.006 1.00 48.69 84 ALA A N 1
ATOM 677 C CA . ALA A 1 84 ? 12.089 -7.340 -33.171 1.00 48.69 84 ALA A CA 1
ATOM 678 C C . ALA A 1 84 ? 13.296 -7.693 -34.050 1.00 48.69 84 ALA A C 1
ATOM 680 O O . ALA A 1 84 ? 13.158 -7.587 -35.289 1.00 48.69 84 ALA A O 1
#

Secondary structure (DSSP, 8-state):
--HHHHHHHHHHHHHHHHH-SS-EEEEETTTEEEEEETTEEEEEPTTS-EEE--TTTHHHHHHHHHHHHHHHHHHHHHHHHH--